Protein AF-U3U071-F1 (afdb_monomer_lite)

pLDDT: mean 92.34, std 10.26, range [51.19, 98.69]

Radius of gyration: 19.0 Å; chains: 1; bounding box: 41×30×54 Å

Sequence (153 aa):
MKCNTIRQKIALRDGYALGTGRWRASPFGINRLTHSRERYRRNLLFYADDPAIRVGGPTYHWVREGIQAGRHIFNQVAHITTPILLLQASEDDVVDNRAQDLFCEAMAAAGHAVEGTTPYIIQGARHDILFETDAMRAEALNAVVDFYQRHRD

Structure (mmCIF, N/CA/C/O backbone):
data_AF-U3U071-F1
#
_entry.id   AF-U3U071-F1
#
loop_
_atom_site.group_PDB
_atom_site.id
_atom_site.type_symbol
_atom_site.label_atom_id
_atom_site.label_alt_id
_atom_site.label_comp_id
_atom_site.label_asym_id
_atom_site.label_entity_id
_atom_site.label_seq_id
_atom_site.pdbx_PDB_ins_code
_atom_site.Cartn_x
_atom_site.Cartn_y
_atom_site.Cartn_z
_atom_site.occupancy
_atom_site.B_iso_or_equiv
_atom_site.auth_seq_id
_atom_site.auth_comp_id
_atom_site.auth_asym_id
_atom_site.auth_atom_id
_atom_site.pdbx_PDB_model_num
ATOM 1 N N . MET A 1 1 ? -22.104 12.810 -37.851 1.00 51.19 1 MET A N 1
ATOM 2 C CA . MET A 1 1 ? -21.297 13.475 -36.796 1.00 51.19 1 MET A CA 1
ATOM 3 C C . MET A 1 1 ? -21.274 12.751 -35.441 1.00 51.19 1 MET A C 1
ATOM 5 O O . MET A 1 1 ? -20.188 12.611 -34.904 1.00 51.19 1 MET A O 1
ATOM 9 N N . LYS A 1 2 ? -22.385 12.220 -34.896 1.00 51.75 2 LYS A N 1
ATOM 10 C CA . LYS A 1 2 ? -22.410 11.586 -33.550 1.00 51.75 2 LYS A CA 1
ATOM 11 C C . LYS A 1 2 ? -21.518 10.335 -33.375 1.00 51.75 2 LYS A C 1
ATOM 13 O O . LYS A 1 2 ? -20.942 10.144 -32.311 1.00 51.75 2 LYS A O 1
ATOM 18 N N . CYS A 1 3 ? -21.356 9.510 -34.414 1.00 53.28 3 CYS A N 1
ATOM 19 C CA . CYS A 1 3 ? -20.575 8.264 -34.341 1.00 53.28 3 CYS A CA 1
ATOM 20 C C . CYS A 1 3 ? -19.064 8.504 -34.124 1.00 53.28 3 CYS A C 1
ATOM 22 O O . CYS A 1 3 ? -18.416 7.778 -33.372 1.00 53.28 3 CYS A O 1
ATOM 24 N N . ASN A 1 4 ? -18.512 9.578 -34.705 1.00 56.34 4 ASN A N 1
ATOM 25 C CA . ASN A 1 4 ? -17.091 9.913 -34.561 1.00 56.34 4 ASN A CA 1
ATOM 26 C C . ASN A 1 4 ? -16.775 10.453 -33.155 1.00 56.34 4 ASN A C 1
ATOM 28 O O . ASN A 1 4 ? -15.759 10.105 -32.563 1.00 56.34 4 ASN A O 1
ATOM 32 N N . THR A 1 5 ? -17.703 11.221 -32.576 1.00 60.56 5 THR A N 1
ATOM 33 C CA . THR A 1 5 ? -17.610 11.720 -31.197 1.00 60.56 5 THR A CA 1
ATOM 34 C C . THR A 1 5 ? -17.702 10.592 -30.165 1.00 60.56 5 THR A C 1
ATOM 36 O O . THR A 1 5 ? -16.987 10.619 -29.167 1.00 60.56 5 THR A O 1
ATOM 39 N N . ILE A 1 6 ? -18.546 9.577 -30.393 1.00 61.72 6 ILE A N 1
ATOM 40 C CA . ILE A 1 6 ? -18.625 8.395 -29.516 1.00 61.72 6 ILE A CA 1
ATOM 41 C C . ILE A 1 6 ? -17.315 7.599 -29.573 1.00 61.72 6 ILE A C 1
ATOM 43 O O . ILE A 1 6 ? -16.764 7.266 -28.527 1.00 61.72 6 ILE A O 1
ATOM 47 N N . ARG A 1 7 ? -16.762 7.367 -30.773 1.00 58.97 7 ARG A N 1
ATOM 48 C CA . ARG A 1 7 ? -15.462 6.692 -30.934 1.00 58.97 7 ARG A CA 1
ATOM 49 C C . ARG A 1 7 ? -14.315 7.450 -30.262 1.00 58.97 7 ARG A C 1
ATOM 51 O O . ARG A 1 7 ? -13.510 6.827 -29.582 1.00 58.97 7 ARG A O 1
ATOM 58 N N . GLN A 1 8 ? -14.271 8.777 -30.382 1.00 60.59 8 GLN A N 1
ATOM 59 C CA . GLN A 1 8 ? -13.275 9.609 -29.694 1.00 60.59 8 GLN A CA 1
ATOM 60 C C . GLN A 1 8 ? -13.412 9.547 -28.166 1.00 60.59 8 GLN A C 1
ATOM 62 O O . GLN A 1 8 ? -12.407 9.448 -27.468 1.00 60.59 8 GLN A O 1
ATOM 67 N N . LYS A 1 9 ? -14.643 9.548 -27.634 1.00 62.16 9 LYS A N 1
ATOM 68 C CA . LYS A 1 9 ? -14.889 9.405 -26.189 1.00 62.16 9 LYS A CA 1
ATOM 69 C C . LYS A 1 9 ? -14.448 8.043 -25.649 1.00 62.16 9 LYS A C 1
ATOM 71 O O . LYS A 1 9 ? -13.873 7.995 -24.568 1.00 62.16 9 LYS A O 1
ATOM 76 N N . ILE A 1 10 ? -14.692 6.961 -26.389 1.00 66.62 10 ILE A N 1
ATOM 77 C CA . ILE A 1 10 ? -14.243 5.609 -26.016 1.00 66.62 10 ILE A CA 1
ATOM 78 C C . ILE A 1 10 ? -12.712 5.525 -26.064 1.00 66.62 10 ILE A C 1
ATOM 80 O O . ILE A 1 10 ? -12.097 5.071 -25.107 1.00 66.62 10 ILE A O 1
ATOM 84 N N . ALA A 1 11 ? -12.089 6.053 -27.121 1.00 68.50 11 ALA A N 1
ATOM 85 C CA . ALA A 1 11 ? -10.633 6.069 -27.252 1.00 68.50 11 ALA A CA 1
ATOM 86 C C . ALA A 1 11 ? -9.938 6.867 -26.133 1.00 68.50 11 ALA A C 1
ATOM 88 O O . ALA A 1 11 ? -8.889 6.453 -25.652 1.00 68.50 11 ALA A O 1
ATOM 89 N N . LEU A 1 12 ? -10.528 7.983 -25.688 1.00 74.50 12 LEU A N 1
ATOM 90 C CA . LEU A 1 12 ? -10.017 8.745 -24.547 1.00 74.50 12 LEU A CA 1
ATOM 91 C C . LEU A 1 12 ? -10.226 7.996 -23.224 1.00 74.50 12 LEU A C 1
ATOM 93 O O . LEU A 1 12 ? -9.338 7.989 -22.383 1.00 74.50 12 LEU A O 1
ATOM 97 N N . ARG A 1 13 ? -11.387 7.357 -23.039 1.00 82.31 13 ARG A N 1
ATOM 98 C CA . ARG A 1 13 ? -11.717 6.585 -21.833 1.00 82.31 13 ARG A CA 1
ATOM 99 C C . ARG A 1 13 ? -10.741 5.425 -21.619 1.00 82.31 13 ARG A C 1
ATOM 101 O O . ARG A 1 13 ? -10.212 5.269 -20.520 1.00 82.31 13 ARG A O 1
ATOM 108 N N . ASP A 1 14 ? -10.522 4.639 -22.668 1.00 85.62 14 ASP A N 1
ATOM 109 C CA . ASP A 1 14 ? -9.729 3.408 -22.616 1.00 85.62 14 ASP A CA 1
ATOM 110 C C . ASP A 1 14 ? -8.237 3.664 -22.922 1.00 85.62 14 ASP A C 1
ATOM 112 O O . ASP A 1 14 ? -7.408 2.759 -22.834 1.00 85.62 14 ASP A O 1
ATOM 116 N N . GLY A 1 15 ? -7.876 4.907 -23.252 1.00 90.94 15 GLY A N 1
ATOM 117 C CA . GLY A 1 15 ? -6.496 5.349 -23.411 1.00 90.94 15 GLY A CA 1
ATOM 118 C C . GLY A 1 15 ? -5.767 5.492 -22.074 1.00 90.94 15 GLY A C 1
ATOM 119 O O . GLY A 1 15 ? -6.364 5.820 -21.045 1.00 90.94 15 GLY A O 1
ATOM 120 N N . TYR A 1 16 ? -4.452 5.271 -22.102 1.00 93.69 16 TYR A N 1
ATOM 121 C CA . TYR A 1 16 ? -3.559 5.528 -20.972 1.00 93.69 16 TYR A CA 1
ATOM 122 C C . TYR A 1 16 ? -3.645 6.990 -20.526 1.00 93.69 16 TYR A C 1
ATOM 124 O O . TYR A 1 16 ? -3.658 7.896 -21.362 1.00 93.69 16 TYR A O 1
ATOM 132 N N . ALA A 1 17 ? -3.696 7.212 -19.212 1.00 92.88 17 ALA A N 1
ATOM 133 C CA . ALA A 1 17 ? -3.643 8.548 -18.642 1.00 92.88 17 ALA A CA 1
ATOM 134 C C . ALA A 1 17 ? -2.308 9.227 -18.992 1.00 92.88 17 ALA A C 1
ATOM 136 O O . ALA A 1 17 ? -1.302 8.558 -19.258 1.00 92.88 17 ALA A O 1
ATOM 137 N N . LEU A 1 18 ? -2.287 10.559 -18.981 1.00 91.00 18 LEU A N 1
ATOM 138 C CA . LEU A 1 18 ? -1.090 11.339 -19.296 1.00 91.00 18 LEU A CA 1
ATOM 139 C C . LEU A 1 18 ? 0.113 10.883 -18.450 1.00 91.00 18 LEU A C 1
ATOM 141 O O . LEU A 1 18 ? 0.004 10.753 -17.235 1.00 91.00 18 LEU A O 1
ATOM 145 N N . GLY A 1 19 ? 1.257 10.642 -19.099 1.00 88.56 19 GLY A N 1
ATOM 146 C CA . GLY A 1 19 ? 2.486 10.178 -18.437 1.00 88.56 19 GLY A CA 1
ATOM 147 C C . GLY A 1 19 ? 2.551 8.668 -18.178 1.00 88.56 19 GLY A C 1
ATOM 148 O O . GLY A 1 19 ? 3.561 8.180 -17.680 1.00 88.56 19 GLY A O 1
ATOM 149 N N . THR A 1 20 ? 1.512 7.919 -18.551 1.00 91.31 20 THR A N 1
ATOM 150 C CA . THR A 1 20 ? 1.440 6.462 -18.386 1.00 91.31 20 THR A CA 1
ATOM 151 C C . THR A 1 20 ? 1.445 5.759 -19.746 1.00 91.31 20 THR A C 1
ATOM 153 O O . THR A 1 20 ? 1.493 6.400 -20.800 1.00 91.31 20 THR A O 1
ATOM 156 N N . GLY A 1 21 ? 1.442 4.427 -19.768 1.00 92.69 21 GLY A N 1
ATOM 157 C CA . GLY A 1 21 ? 1.507 3.705 -21.032 1.00 92.69 21 GLY A CA 1
ATOM 158 C C . GLY A 1 21 ? 1.496 2.197 -20.888 1.00 92.69 21 GLY A C 1
ATOM 159 O O . GLY A 1 21 ? 1.319 1.645 -19.805 1.00 92.69 21 GLY A O 1
ATOM 160 N N . ARG A 1 22 ? 1.735 1.519 -22.011 1.00 92.00 22 ARG A N 1
ATOM 161 C CA . ARG A 1 22 ? 1.936 0.068 -22.029 1.00 92.00 22 ARG A CA 1
ATOM 162 C C . ARG A 1 22 ? 3.063 -0.326 -21.083 1.00 92.00 22 ARG A C 1
ATOM 164 O O . ARG A 1 22 ? 4.022 0.427 -20.917 1.00 92.00 22 ARG A O 1
ATOM 171 N N . TRP A 1 23 ? 2.959 -1.533 -20.540 1.00 91.56 23 TRP A N 1
ATOM 172 C CA . TRP A 1 23 ? 4.013 -2.122 -19.728 1.00 91.56 23 TRP A CA 1
ATOM 173 C C . TRP A 1 23 ? 5.364 -2.079 -20.453 1.00 91.56 23 TRP A C 1
ATOM 175 O O . TRP A 1 23 ? 5.452 -2.365 -21.654 1.00 91.56 23 TRP A O 1
ATOM 185 N N . ARG A 1 24 ? 6.413 -1.726 -19.711 1.00 88.94 24 ARG A N 1
ATOM 186 C CA . ARG A 1 24 ? 7.808 -1.749 -20.151 1.00 88.94 24 ARG A CA 1
ATOM 187 C C . ARG A 1 24 ? 8.670 -2.202 -18.980 1.00 88.94 24 ARG A C 1
ATOM 189 O O . ARG A 1 24 ? 8.463 -1.746 -17.859 1.00 88.94 24 ARG A O 1
ATOM 196 N N . ALA A 1 25 ? 9.642 -3.069 -19.246 1.00 87.69 25 ALA A N 1
ATOM 197 C CA . ALA A 1 25 ? 10.641 -3.422 -18.249 1.00 87.69 25 ALA A CA 1
ATOM 198 C C . ALA A 1 25 ? 11.564 -2.220 -18.006 1.00 87.69 25 ALA A C 1
ATOM 200 O O . ALA A 1 25 ? 12.225 -1.745 -18.931 1.00 87.69 25 ALA A O 1
ATOM 201 N N . SER A 1 26 ? 11.609 -1.741 -16.767 1.00 87.75 26 SER A N 1
ATOM 202 C CA . SER A 1 26 ? 12.550 -0.700 -16.359 1.00 87.75 26 SER A CA 1
ATOM 203 C C . SER A 1 26 ? 13.858 -1.328 -15.861 1.00 87.75 26 SER A C 1
ATOM 205 O O . SER A 1 26 ? 13.857 -2.431 -15.312 1.00 87.75 26 SER A O 1
ATOM 207 N N . PRO A 1 27 ? 15.006 -0.655 -16.019 1.00 93.06 27 PRO A N 1
ATOM 208 C CA . PRO A 1 27 ? 16.211 -1.029 -15.293 1.00 93.06 27 PRO A CA 1
ATOM 209 C C . PRO A 1 27 ? 15.970 -0.995 -13.779 1.00 93.06 27 PRO A C 1
ATOM 211 O O . PRO A 1 27 ? 15.315 -0.085 -13.270 1.00 93.06 27 PRO A O 1
ATOM 214 N N . PHE A 1 28 ? 16.564 -1.942 -13.047 1.00 95.75 28 PHE A N 1
ATOM 215 C CA . PHE A 1 28 ? 16.419 -2.016 -11.589 1.00 95.75 28 PHE A CA 1
ATOM 216 C C . PHE A 1 28 ? 16.807 -0.701 -10.892 1.00 95.75 28 PHE A C 1
ATOM 218 O O . PHE A 1 28 ? 16.102 -0.261 -9.995 1.00 95.75 28 PHE A O 1
ATOM 225 N N . GLY A 1 29 ? 17.866 -0.022 -11.341 1.00 93.75 29 GLY A N 1
ATOM 226 C CA . GLY A 1 29 ? 18.342 1.214 -10.704 1.00 93.75 29 GLY A CA 1
ATOM 227 C C . GLY A 1 29 ? 17.353 2.387 -10.715 1.00 93.75 29 GLY A C 1
ATOM 228 O O . GLY A 1 29 ? 17.508 3.296 -9.911 1.00 93.75 29 GLY A O 1
ATOM 229 N N . ILE A 1 30 ? 16.337 2.369 -11.584 1.00 92.56 30 ILE A N 1
ATOM 230 C CA . ILE A 1 30 ? 15.301 3.418 -11.652 1.00 92.56 30 ILE A CA 1
ATOM 231 C C . ILE A 1 30 ? 13.914 2.910 -11.241 1.00 92.56 30 ILE A C 1
ATOM 233 O O . ILE A 1 30 ? 12.920 3.621 -11.389 1.00 92.56 30 ILE A O 1
ATOM 237 N N . ASN A 1 31 ? 13.823 1.660 -10.782 1.00 94.25 31 ASN A N 1
ATOM 238 C CA . ASN A 1 31 ? 12.575 1.115 -10.272 1.00 94.25 31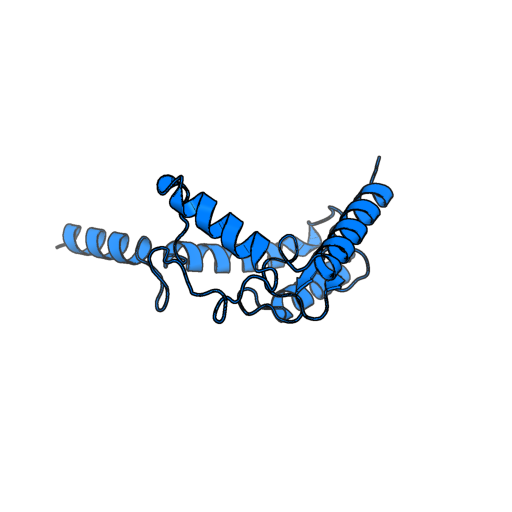 ASN A CA 1
ATOM 239 C C . ASN A 1 31 ? 12.188 1.842 -8.972 1.00 94.25 31 ASN A C 1
ATOM 241 O O . ASN A 1 31 ? 13.067 2.241 -8.212 1.00 94.25 31 ASN A O 1
ATOM 245 N N . ARG A 1 32 ? 10.886 1.976 -8.716 1.00 94.19 32 ARG A N 1
ATOM 246 C CA . ARG A 1 32 ? 10.327 2.609 -7.507 1.00 94.19 32 ARG A CA 1
ATOM 247 C C . ARG A 1 32 ? 9.521 1.634 -6.648 1.00 94.19 32 ARG A C 1
ATOM 249 O O . ARG A 1 32 ? 8.782 2.050 -5.774 1.00 94.19 32 ARG A O 1
ATOM 256 N N . LEU A 1 33 ? 9.610 0.341 -6.956 1.00 95.38 33 LEU A N 1
ATOM 257 C CA . LEU A 1 33 ? 8.724 -0.674 -6.395 1.00 95.38 33 LEU A CA 1
ATOM 258 C C . LEU A 1 33 ? 9.371 -1.408 -5.227 1.00 95.38 33 LEU A C 1
ATOM 260 O O . LEU A 1 33 ? 8.712 -1.685 -4.240 1.00 95.38 33 LEU A O 1
ATOM 264 N N . THR A 1 34 ? 10.661 -1.724 -5.331 1.00 97.50 34 THR A N 1
ATOM 265 C CA . THR A 1 34 ? 11.352 -2.545 -4.333 1.00 97.50 34 THR A CA 1
ATOM 266 C C . THR A 1 34 ? 12.861 -2.313 -4.365 1.00 97.50 34 THR A C 1
ATOM 268 O O . THR A 1 34 ? 13.434 -1.979 -5.413 1.00 97.50 34 THR A O 1
ATOM 271 N N . HIS A 1 35 ? 13.521 -2.530 -3.229 1.00 98.06 35 HIS A N 1
ATOM 272 C CA . HIS A 1 35 ? 14.974 -2.633 -3.131 1.00 98.06 35 HIS A CA 1
ATOM 273 C C . HIS A 1 35 ? 15.503 -4.070 -3.319 1.00 98.06 35 HIS A C 1
ATOM 275 O O . HIS A 1 35 ? 16.715 -4.266 -3.411 1.00 98.06 35 HIS A O 1
ATOM 281 N N . SER A 1 36 ? 14.646 -5.092 -3.439 1.00 98.06 36 SER A N 1
ATOM 282 C CA . SER A 1 36 ? 15.082 -6.467 -3.730 1.00 98.06 36 SER A CA 1
ATOM 283 C C . SER A 1 36 ? 15.282 -6.691 -5.229 1.00 98.06 36 SER A C 1
ATOM 285 O O . SER A 1 36 ? 14.331 -6.785 -6.014 1.00 98.06 36 SER A O 1
ATOM 287 N N . ARG A 1 37 ? 16.542 -6.857 -5.638 1.00 97.12 37 ARG A N 1
ATOM 288 C CA . ARG A 1 37 ? 16.909 -7.130 -7.035 1.00 97.12 37 ARG A CA 1
ATOM 289 C C . ARG A 1 37 ? 16.400 -8.488 -7.509 1.00 97.12 37 ARG A C 1
ATOM 291 O O . ARG A 1 37 ? 15.989 -8.632 -8.660 1.00 97.12 37 ARG A O 1
ATOM 298 N N . GLU A 1 38 ? 16.420 -9.475 -6.627 1.00 97.31 38 GLU A N 1
ATOM 299 C CA . GLU A 1 38 ? 16.000 -10.852 -6.864 1.00 97.31 38 GLU A CA 1
ATOM 300 C C . GLU A 1 38 ? 14.494 -10.908 -7.114 1.00 97.31 38 GLU A C 1
ATOM 302 O O . GLU A 1 38 ? 14.054 -11.464 -8.124 1.00 97.31 38 GLU A O 1
ATOM 307 N N . ARG A 1 39 ? 13.698 -10.279 -6.238 1.00 96.75 39 ARG A N 1
ATOM 308 C CA . ARG A 1 39 ? 12.238 -10.224 -6.382 1.00 96.75 39 ARG A CA 1
ATOM 309 C C . ARG A 1 39 ? 11.823 -9.363 -7.570 1.00 96.75 39 ARG A C 1
ATOM 311 O O . ARG A 1 39 ? 10.942 -9.779 -8.321 1.00 96.75 39 ARG A O 1
ATOM 318 N N . TYR A 1 40 ? 12.516 -8.249 -7.817 1.00 96.25 40 TYR A N 1
ATOM 319 C CA . TYR A 1 40 ? 12.306 -7.444 -9.020 1.00 96.25 40 TYR A CA 1
ATOM 320 C C . TYR A 1 40 ? 12.541 -8.257 -10.298 1.00 96.25 40 TYR A C 1
ATOM 322 O O . TYR A 1 40 ? 11.683 -8.308 -11.181 1.00 96.25 40 TYR A O 1
ATOM 330 N N . ARG A 1 41 ? 13.682 -8.957 -10.386 1.00 95.75 41 ARG A N 1
ATOM 331 C CA . ARG A 1 41 ? 14.008 -9.818 -11.530 1.00 95.75 41 ARG A CA 1
ATOM 332 C C . ARG A 1 41 ? 12.972 -10.924 -11.706 1.00 95.75 41 ARG A C 1
ATOM 334 O O . ARG A 1 41 ? 12.559 -11.175 -12.833 1.00 95.75 41 ARG A O 1
ATOM 341 N N . ARG A 1 42 ? 12.537 -11.561 -10.616 1.00 94.44 42 ARG A N 1
ATOM 342 C CA . ARG A 1 42 ? 11.495 -12.594 -10.653 1.00 94.44 42 ARG A CA 1
ATOM 343 C C . ARG A 1 42 ? 10.178 -12.051 -11.216 1.00 94.44 42 ARG A C 1
ATOM 345 O O . ARG A 1 42 ? 9.598 -12.688 -12.086 1.00 94.44 42 ARG A O 1
ATOM 352 N N . ASN A 1 43 ? 9.740 -10.867 -10.782 1.00 91.88 43 ASN A N 1
ATOM 353 C CA . ASN A 1 43 ? 8.522 -10.235 -11.301 1.00 91.88 43 ASN A CA 1
ATOM 354 C C . ASN A 1 43 ? 8.637 -9.898 -12.796 1.00 91.88 43 ASN A C 1
ATOM 356 O O . ASN A 1 43 ? 7.688 -10.108 -13.548 1.00 91.88 43 ASN A O 1
ATOM 360 N N . LEU A 1 44 ? 9.805 -9.439 -13.257 1.00 92.69 44 LEU A N 1
ATOM 361 C CA . LEU A 1 44 ? 10.036 -9.227 -14.688 1.00 92.69 44 LEU A CA 1
ATOM 362 C C . LEU A 1 44 ? 9.974 -10.526 -15.498 1.00 92.69 44 LEU A C 1
ATOM 364 O O . LEU A 1 44 ? 9.457 -10.504 -16.612 1.00 92.69 44 LEU A O 1
ATOM 368 N N . LEU A 1 45 ? 10.482 -11.636 -14.954 1.00 93.31 45 LEU A N 1
ATOM 369 C CA . LEU A 1 45 ? 10.421 -12.940 -15.617 1.00 93.31 45 LEU A CA 1
ATOM 370 C C . LEU A 1 45 ? 8.982 -13.443 -15.745 1.00 93.31 45 LEU A C 1
ATOM 372 O O . LEU A 1 45 ? 8.610 -13.853 -16.835 1.00 93.31 45 LEU A O 1
ATOM 376 N N . PHE A 1 46 ? 8.137 -13.285 -14.718 1.00 91.56 46 PHE A N 1
ATOM 377 C CA . PHE A 1 46 ? 6.709 -13.618 -14.837 1.00 91.56 46 PHE A CA 1
ATOM 378 C C . PHE A 1 46 ? 6.041 -12.897 -16.014 1.00 91.56 46 PHE A C 1
ATOM 380 O O . PHE A 1 46 ? 5.346 -13.518 -16.813 1.00 91.56 46 PHE A O 1
ATOM 387 N N . TYR A 1 47 ? 6.306 -11.598 -16.176 1.00 91.50 47 TYR A N 1
ATOM 388 C CA . TYR A 1 47 ? 5.800 -10.841 -17.319 1.00 91.50 47 TYR A CA 1
ATOM 389 C C . TYR A 1 47 ? 6.455 -11.227 -18.650 1.00 91.50 47 TYR A C 1
ATOM 391 O O . TYR A 1 47 ? 5.853 -11.027 -19.706 1.00 91.50 47 TYR A O 1
ATOM 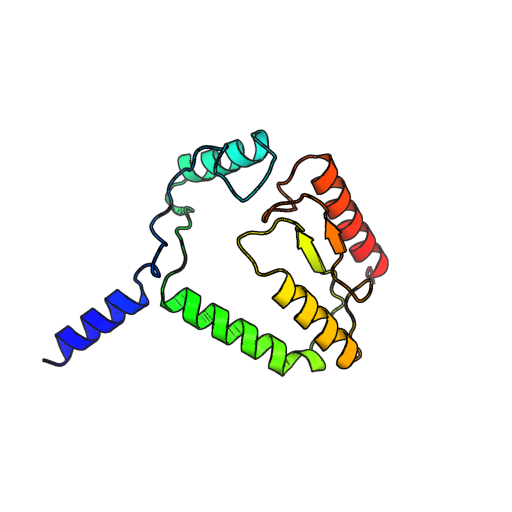399 N N . ALA A 1 48 ? 7.697 -11.708 -18.649 1.00 90.06 48 ALA A N 1
ATOM 400 C CA . ALA A 1 48 ? 8.363 -12.182 -19.858 1.00 90.06 48 ALA A CA 1
ATOM 401 C C . ALA A 1 48 ? 7.752 -13.503 -20.344 1.00 90.06 48 ALA A C 1
ATOM 403 O O . ALA A 1 48 ? 7.438 -13.603 -21.530 1.00 90.06 48 ALA A O 1
ATOM 404 N N . ASP A 1 49 ? 7.544 -14.438 -19.417 1.00 93.75 49 ASP A N 1
ATOM 405 C CA . ASP A 1 49 ? 7.057 -15.795 -19.669 1.00 93.75 49 ASP A CA 1
ATOM 406 C C . ASP A 1 49 ? 5.579 -15.806 -20.075 1.00 93.75 49 ASP A C 1
ATOM 408 O O . ASP A 1 49 ? 5.199 -16.539 -20.987 1.00 93.75 49 ASP A O 1
ATOM 412 N N . ASP A 1 50 ? 4.762 -14.943 -19.463 1.00 94.38 50 ASP A N 1
ATOM 413 C CA . ASP A 1 50 ? 3.365 -14.747 -19.844 1.00 94.38 50 ASP A CA 1
ATOM 414 C C . ASP A 1 50 ? 3.076 -13.263 -20.153 1.00 94.38 50 ASP A C 1
ATOM 416 O O . ASP A 1 50 ? 2.802 -12.444 -19.268 1.00 94.38 50 ASP A O 1
ATOM 420 N N . PRO A 1 51 ? 3.122 -12.863 -21.437 1.00 92.19 51 PRO A N 1
ATOM 421 C CA . PRO A 1 51 ? 2.782 -11.505 -21.832 1.00 92.19 51 PRO A CA 1
ATOM 422 C C . PRO A 1 51 ? 1.324 -11.106 -21.569 1.00 92.19 51 PRO A C 1
ATOM 424 O O . PRO A 1 51 ? 1.048 -9.904 -21.544 1.00 92.19 51 PRO A O 1
ATOM 427 N N . ALA A 1 52 ? 0.397 -12.058 -21.401 1.00 94.38 52 ALA A N 1
ATOM 428 C CA . ALA A 1 52 ? -1.026 -11.770 -21.227 1.00 94.38 52 ALA A CA 1
ATOM 429 C C . ALA A 1 52 ? -1.342 -11.183 -19.843 1.00 94.38 52 ALA A C 1
ATOM 431 O O . ALA A 1 52 ? -2.302 -10.426 -19.710 1.00 94.38 52 ALA A O 1
ATOM 432 N N . ILE A 1 53 ? -0.509 -11.459 -18.835 1.00 91.94 53 ILE A N 1
ATOM 433 C CA . ILE A 1 53 ? -0.669 -10.921 -17.475 1.00 91.94 53 ILE A CA 1
ATOM 434 C C . ILE A 1 53 ? -0.033 -9.536 -17.281 1.00 91.94 53 ILE A C 1
ATOM 436 O O . ILE A 1 53 ? -0.090 -8.976 -16.188 1.00 91.94 53 ILE A O 1
ATOM 440 N N . ARG A 1 54 ? 0.595 -8.956 -18.313 1.00 91.38 54 ARG A N 1
ATOM 441 C CA . ARG A 1 54 ? 1.253 -7.643 -18.212 1.00 91.38 54 ARG A CA 1
ATOM 442 C C . ARG A 1 54 ? 0.247 -6.534 -17.934 1.00 91.38 54 ARG A C 1
ATOM 444 O O . ARG A 1 54 ? -0.646 -6.270 -18.737 1.00 91.38 54 ARG A O 1
ATOM 451 N N . VAL A 1 55 ? 0.490 -5.791 -16.861 1.00 89.25 55 VAL A N 1
ATOM 452 C CA . VAL A 1 55 ? -0.304 -4.616 -16.495 1.00 89.25 55 VAL A CA 1
ATOM 453 C C . VAL A 1 55 ? 0.456 -3.350 -16.889 1.00 89.25 55 VAL A C 1
ATOM 455 O O . VAL A 1 55 ? 1.587 -3.122 -16.464 1.00 89.25 55 VAL A O 1
ATOM 458 N N . GLY A 1 56 ? -0.142 -2.545 -17.771 1.00 90.94 56 GLY A N 1
ATOM 459 C CA . GLY A 1 56 ? 0.363 -1.210 -18.096 1.00 90.94 56 GLY A CA 1
ATOM 460 C C . GLY A 1 56 ? -0.020 -0.179 -17.034 1.00 90.94 56 GLY A C 1
ATOM 461 O O . GLY A 1 56 ? -0.635 -0.498 -16.024 1.00 90.94 56 GLY A O 1
ATOM 462 N N . GLY A 1 57 ? 0.310 1.082 -17.285 1.00 92.31 57 GLY A N 1
ATOM 463 C CA . GLY A 1 57 ? -0.146 2.182 -16.446 1.00 92.31 57 GLY A CA 1
ATOM 464 C C . GLY A 1 57 ? -1.668 2.385 -16.496 1.00 92.31 57 GLY A C 1
ATOM 465 O O . GLY A 1 57 ? -2.360 1.804 -17.335 1.00 92.31 57 GLY A O 1
ATOM 466 N N . PRO A 1 58 ? -2.220 3.215 -15.605 1.00 93.88 58 PRO A N 1
ATOM 467 C CA . PRO A 1 58 ? -3.660 3.405 -15.517 1.00 93.88 58 PRO A CA 1
ATOM 468 C C . PRO A 1 58 ? -4.230 4.139 -16.738 1.00 93.88 58 PRO A C 1
ATOM 470 O O . PRO A 1 58 ? -3.629 5.065 -17.282 1.00 93.88 58 PRO A O 1
ATOM 473 N N . THR A 1 59 ? -5.431 3.752 -17.164 1.00 95.12 59 THR A N 1
ATOM 474 C CA . THR A 1 59 ? -6.204 4.491 -18.175 1.00 95.12 59 THR A CA 1
ATOM 475 C C . THR A 1 59 ? -6.920 5.690 -17.556 1.00 95.12 59 THR A C 1
ATOM 477 O O . THR A 1 59 ? -7.088 5.758 -16.338 1.00 95.12 59 THR A O 1
ATOM 480 N N . TYR A 1 60 ? -7.406 6.631 -18.371 1.00 94.44 60 TYR A N 1
ATOM 481 C CA . TYR A 1 60 ? -8.236 7.737 -17.866 1.00 94.44 60 TYR A CA 1
ATOM 482 C C . TYR A 1 60 ? -9.476 7.239 -17.121 1.00 94.44 60 TYR A C 1
ATOM 484 O O . TYR A 1 60 ? -9.876 7.822 -16.111 1.00 94.44 60 TYR A O 1
ATOM 492 N N . HIS A 1 61 ? -10.079 6.151 -17.602 1.00 94.62 61 HIS A N 1
ATOM 493 C CA . HIS A 1 61 ? -11.171 5.501 -16.896 1.00 94.62 61 HIS A CA 1
ATOM 494 C C . HIS A 1 61 ? -10.734 4.989 -15.530 1.00 94.62 61 HIS A C 1
ATOM 496 O O . HIS A 1 61 ? -11.402 5.304 -14.551 1.00 94.62 61 HIS A O 1
ATOM 502 N N . TRP A 1 62 ? -9.615 4.267 -15.460 1.00 94.75 62 TRP A N 1
ATOM 503 C CA . TRP A 1 62 ? -9.095 3.741 -14.202 1.00 94.75 62 TRP A CA 1
ATOM 504 C C . TRP A 1 62 ? -8.808 4.862 -13.201 1.00 94.75 62 TRP A C 1
ATOM 506 O O . TRP A 1 62 ? -9.237 4.775 -12.057 1.00 94.75 62 TRP A O 1
ATOM 516 N N . VAL A 1 63 ? -8.175 5.959 -13.638 1.00 94.62 63 VAL A N 1
ATOM 517 C CA . VAL A 1 63 ? -7.907 7.126 -12.777 1.00 94.62 63 VAL A CA 1
ATOM 518 C C . VAL A 1 63 ? -9.208 7.707 -12.228 1.00 94.62 63 VAL A C 1
ATOM 520 O O . VAL A 1 63 ? -9.314 7.976 -11.033 1.00 94.62 63 VAL A O 1
ATOM 523 N N . ARG A 1 64 ? -10.225 7.877 -13.081 1.00 94.94 64 ARG A N 1
ATOM 524 C CA . ARG A 1 64 ? -11.536 8.368 -12.643 1.00 94.94 64 ARG A CA 1
ATOM 525 C C . ARG A 1 64 ? -12.162 7.447 -11.595 1.00 94.94 64 ARG A C 1
ATOM 527 O O . ARG A 1 64 ? -12.644 7.958 -10.585 1.00 94.94 64 ARG A O 1
ATOM 534 N N . GLU A 1 65 ? -12.169 6.137 -11.837 1.00 95.56 65 GLU A N 1
ATOM 535 C CA . GLU A 1 65 ? -12.737 5.164 -10.898 1.00 95.56 65 GLU A CA 1
ATOM 536 C C . GLU A 1 65 ? -11.952 5.131 -9.585 1.00 95.56 65 GLU A C 1
ATOM 538 O O . GLU A 1 65 ? -12.566 5.140 -8.528 1.00 95.56 65 GLU A O 1
ATOM 543 N N . GLY A 1 66 ? -10.618 5.203 -9.624 1.00 94.38 66 GLY A N 1
ATOM 544 C CA . GLY A 1 66 ? -9.784 5.268 -8.421 1.00 94.38 66 GLY A CA 1
ATOM 545 C C . GLY A 1 66 ? -10.111 6.482 -7.549 1.00 94.38 66 GLY A C 1
ATOM 546 O O . GLY A 1 66 ? -10.306 6.353 -6.342 1.00 94.38 66 GLY A O 1
ATOM 547 N N . ILE A 1 67 ? -10.283 7.660 -8.160 1.00 94.69 67 ILE A N 1
ATOM 548 C CA . ILE A 1 67 ? -10.686 8.874 -7.434 1.00 94.69 67 ILE A CA 1
ATOM 549 C C . ILE A 1 67 ? -12.105 8.728 -6.853 1.00 94.69 67 ILE A C 1
ATOM 551 O O . ILE A 1 67 ? -12.376 9.181 -5.738 1.00 94.69 67 ILE A O 1
ATOM 555 N N . GLN A 1 68 ? -13.041 8.136 -7.602 1.00 96.69 68 GLN A N 1
ATOM 556 C CA . GLN A 1 68 ? -14.406 7.909 -7.118 1.00 96.69 68 GLN A CA 1
ATOM 557 C C . GLN A 1 68 ? -14.443 6.898 -5.968 1.00 96.69 68 GLN A C 1
ATOM 559 O O . GLN A 1 68 ? -15.098 7.172 -4.965 1.00 96.69 68 GLN A O 1
ATOM 564 N N . ALA A 1 69 ? -13.701 5.796 -6.080 1.00 95.50 69 ALA A N 1
ATOM 565 C CA . ALA A 1 69 ? -13.571 4.777 -5.048 1.00 95.50 69 ALA A CA 1
ATOM 566 C C . ALA A 1 69 ? -12.956 5.357 -3.769 1.00 95.50 69 ALA A C 1
ATOM 568 O O . ALA A 1 69 ? -13.520 5.170 -2.696 1.00 95.50 69 ALA A O 1
ATOM 569 N N . GLY A 1 70 ? -11.882 6.148 -3.881 1.00 94.62 70 GLY A N 1
ATOM 570 C CA . GLY A 1 70 ? -11.282 6.834 -2.735 1.00 94.62 70 GLY A CA 1
ATOM 571 C C . GLY A 1 70 ? -12.291 7.718 -1.999 1.00 94.62 70 GLY A C 1
ATOM 572 O O . GLY A 1 70 ? -12.495 7.560 -0.799 1.00 94.62 70 GLY A O 1
ATOM 573 N N . ARG A 1 71 ? -13.016 8.589 -2.717 1.00 96.00 71 ARG A N 1
ATOM 574 C CA . ARG A 1 71 ? -14.080 9.410 -2.104 1.00 96.00 71 ARG A CA 1
ATOM 575 C C . ARG A 1 71 ? -15.189 8.569 -1.473 1.00 96.00 71 ARG A C 1
ATOM 577 O O . ARG A 1 71 ? -15.710 8.939 -0.427 1.00 96.00 71 ARG A O 1
ATOM 584 N N . HIS A 1 72 ? -15.569 7.467 -2.114 1.00 96.44 72 HIS A N 1
ATOM 585 C CA . HIS A 1 72 ? -16.596 6.577 -1.591 1.00 96.44 72 HIS A CA 1
ATOM 586 C C . HIS A 1 72 ? -16.162 5.928 -0.273 1.00 96.44 72 HIS A C 1
ATOM 588 O O . HIS A 1 72 ? -16.946 5.944 0.668 1.00 96.44 72 HIS A O 1
ATOM 594 N N . ILE A 1 73 ? -14.914 5.455 -0.174 1.00 95.00 73 ILE A N 1
ATOM 595 C CA . ILE A 1 73 ? -14.348 4.908 1.068 1.00 95.00 73 ILE A CA 1
ATOM 596 C C . ILE A 1 73 ? -14.458 5.938 2.194 1.00 95.00 73 ILE A C 1
ATOM 598 O O . ILE A 1 73 ? -15.029 5.621 3.232 1.00 95.00 73 ILE A O 1
ATOM 602 N N . PHE A 1 74 ? -14.025 7.185 1.967 1.00 95.19 74 PHE A N 1
ATOM 603 C CA . PHE A 1 74 ? -14.123 8.256 2.972 1.00 95.19 74 PHE A CA 1
ATOM 604 C C . PHE A 1 74 ? -15.567 8.544 3.419 1.00 95.19 74 PHE A C 1
ATOM 606 O O . PHE A 1 74 ? -15.817 8.782 4.597 1.00 95.19 74 PHE A O 1
ATOM 613 N N . ASN A 1 75 ? -16.539 8.456 2.509 1.00 95.81 75 ASN A N 1
ATOM 614 C CA . ASN A 1 75 ? -17.958 8.619 2.843 1.00 95.81 75 ASN A CA 1
ATOM 615 C C . ASN A 1 75 ? -18.559 7.422 3.599 1.00 95.81 75 ASN A C 1
ATOM 617 O O . ASN A 1 75 ? -19.694 7.508 4.063 1.00 95.81 75 ASN A O 1
ATOM 621 N N . GLN A 1 76 ? -17.863 6.287 3.655 1.00 95.81 76 GLN A N 1
ATOM 622 C CA . GLN A 1 76 ? -18.345 5.045 4.261 1.00 95.81 76 GLN A CA 1
ATOM 623 C C . GLN A 1 76 ? -17.540 4.627 5.494 1.00 95.81 76 GLN A C 1
ATOM 625 O O . GLN A 1 76 ? -17.865 3.607 6.086 1.00 95.81 76 GLN A O 1
ATOM 630 N N . VAL A 1 77 ? -16.544 5.412 5.919 1.00 95.75 77 VAL A N 1
ATOM 631 C CA . VAL A 1 77 ? -15.648 5.109 7.054 1.00 95.75 77 VAL A CA 1
ATOM 632 C C . VAL A 1 77 ? -16.409 4.686 8.313 1.00 95.75 77 VAL A C 1
ATOM 634 O O . VAL A 1 77 ? -16.052 3.693 8.935 1.00 95.75 77 VAL A O 1
ATOM 637 N N . ALA A 1 78 ? -17.515 5.361 8.641 1.00 95.12 78 ALA A N 1
ATOM 638 C CA . ALA A 1 78 ? -18.357 5.033 9.798 1.00 95.12 78 ALA A CA 1
ATOM 639 C C . ALA A 1 78 ? -19.033 3.649 9.738 1.00 95.12 78 ALA A C 1
ATOM 641 O O . ALA A 1 78 ? -19.590 3.190 10.730 1.00 95.12 78 ALA A O 1
ATOM 642 N N . HIS A 1 79 ? -19.018 2.993 8.581 1.00 96.56 79 HIS A N 1
ATOM 643 C CA . HIS A 1 79 ? -19.563 1.653 8.375 1.00 96.56 79 HIS A CA 1
ATOM 644 C C . HIS A 1 79 ? -18.471 0.582 8.250 1.00 96.56 79 HIS A C 1
ATOM 646 O O . HIS A 1 79 ? -18.790 -0.603 8.172 1.00 96.56 79 HIS A O 1
ATOM 652 N N . ILE A 1 80 ? -17.192 0.970 8.223 1.00 95.62 80 ILE A N 1
ATOM 653 C CA . ILE A 1 80 ? -16.068 0.037 8.146 1.00 95.62 80 ILE A CA 1
ATOM 654 C C . ILE A 1 80 ? -15.743 -0.433 9.565 1.00 95.62 80 ILE A C 1
ATOM 656 O O . ILE A 1 80 ? -15.012 0.224 10.299 1.00 95.62 80 ILE A O 1
ATOM 660 N N . THR A 1 81 ? -16.302 -1.578 9.954 1.00 94.94 81 THR A N 1
ATOM 661 C CA . THR A 1 81 ? -16.102 -2.171 11.290 1.00 94.94 81 THR A CA 1
ATOM 662 C C . THR A 1 81 ? -15.142 -3.357 11.298 1.00 94.94 81 THR A C 1
ATOM 664 O O . THR A 1 81 ? -14.786 -3.861 12.362 1.00 94.94 81 THR A O 1
ATOM 667 N N . THR A 1 82 ? -14.721 -3.827 10.122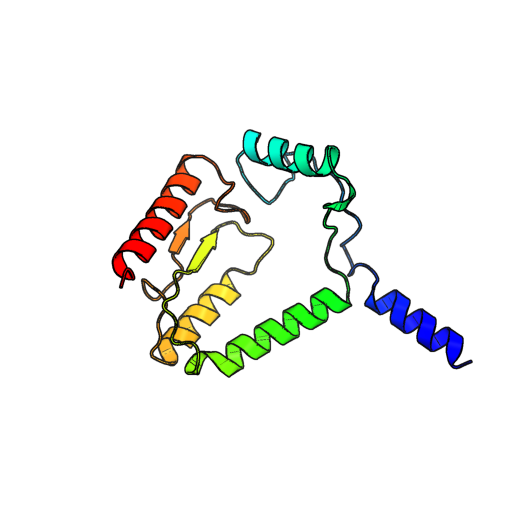 1.00 94.69 82 THR A N 1
ATOM 668 C CA . THR A 1 82 ? -13.724 -4.893 10.002 1.00 94.69 82 THR A CA 1
ATOM 669 C C . THR A 1 82 ? -12.392 -4.408 10.580 1.00 94.69 82 THR A C 1
ATOM 671 O O . THR A 1 82 ? -11.955 -3.321 10.202 1.00 94.69 82 THR A O 1
ATOM 674 N N . PRO A 1 83 ? -11.723 -5.184 11.454 1.00 95.62 83 PRO A N 1
ATOM 675 C CA . PRO A 1 83 ? -10.381 -4.847 11.914 1.00 95.62 83 PRO A CA 1
ATOM 676 C C . PRO A 1 83 ? -9.417 -4.668 10.737 1.00 95.62 83 PRO A C 1
ATOM 678 O O . PRO A 1 83 ? -9.417 -5.471 9.801 1.00 95.62 83 PRO A O 1
ATOM 681 N N . ILE A 1 84 ? -8.595 -3.617 10.777 1.00 97.06 84 ILE A N 1
ATOM 682 C CA . ILE A 1 84 ? -7.663 -3.266 9.698 1.00 97.06 84 ILE A CA 1
ATOM 683 C C . ILE A 1 84 ? -6.263 -3.081 10.274 1.00 97.06 84 ILE A C 1
ATOM 685 O O . ILE A 1 84 ? -6.052 -2.233 11.136 1.00 97.06 84 ILE A O 1
ATOM 689 N N . LEU A 1 85 ? -5.298 -3.809 9.716 1.00 98.19 85 LEU A N 1
ATOM 690 C CA . LEU A 1 85 ? -3.885 -3.444 9.746 1.00 98.19 85 LEU A CA 1
ATOM 691 C C . LEU A 1 85 ? -3.554 -2.705 8.446 1.00 98.19 85 LEU A C 1
ATOM 693 O O . LEU A 1 85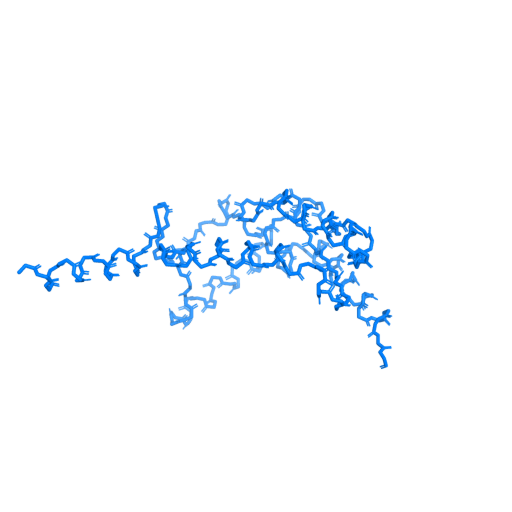 ? -3.675 -3.281 7.363 1.00 98.19 85 LEU A O 1
ATOM 697 N N . LEU A 1 86 ? -3.114 -1.451 8.551 1.00 98.25 86 LEU A N 1
ATOM 698 C CA . LEU A 1 86 ? -2.643 -0.676 7.406 1.00 98.25 86 LEU A CA 1
ATOM 699 C C . LEU A 1 86 ? -1.112 -0.631 7.416 1.00 98.25 86 LEU A C 1
ATOM 701 O O . LEU A 1 86 ? -0.521 -0.040 8.315 1.00 98.25 86 LEU A O 1
ATOM 705 N N . LEU A 1 87 ? -0.477 -1.261 6.425 1.00 98.62 87 LEU A N 1
ATOM 706 C CA . LEU A 1 87 ? 0.973 -1.201 6.218 1.00 98.62 87 LEU A CA 1
ATOM 707 C C . LEU A 1 87 ? 1.311 -0.051 5.267 1.00 98.62 87 LEU A C 1
ATOM 709 O O . LEU A 1 87 ? 0.789 -0.017 4.154 1.00 98.62 87 LEU A O 1
ATOM 713 N N . GLN A 1 88 ? 2.210 0.839 5.681 1.00 98.69 88 GLN A N 1
ATOM 714 C CA . GLN A 1 88 ? 2.646 1.989 4.890 1.00 98.69 88 GLN A CA 1
ATOM 715 C C . GLN A 1 88 ? 4.145 1.907 4.589 1.00 98.69 88 GLN A C 1
ATOM 717 O O . GLN A 1 88 ? 4.958 1.668 5.480 1.00 98.69 88 GLN A O 1
ATOM 722 N N . ALA A 1 89 ? 4.522 2.133 3.334 1.00 98.69 89 ALA A N 1
ATOM 723 C CA . ALA A 1 89 ? 5.912 2.232 2.902 1.00 98.69 89 ALA A CA 1
ATOM 724 C C . ALA A 1 89 ? 6.375 3.685 3.033 1.00 98.69 89 ALA A C 1
ATOM 726 O O . ALA A 1 89 ? 5.776 4.574 2.433 1.00 98.69 89 ALA A O 1
ATOM 727 N N . SER A 1 90 ? 7.422 3.966 3.813 1.00 98.50 90 SER A N 1
ATOM 728 C CA . SER A 1 90 ? 7.811 5.365 4.055 1.00 98.50 90 SER A CA 1
ATOM 729 C C . SER A 1 90 ? 8.325 6.092 2.803 1.00 98.50 90 SER A C 1
ATOM 731 O O . SER A 1 90 ? 8.263 7.316 2.759 1.00 98.50 90 SER A O 1
ATOM 733 N N . GLU A 1 91 ? 8.831 5.360 1.805 1.00 98.12 91 GLU A N 1
ATOM 734 C CA . GLU A 1 91 ? 9.355 5.882 0.534 1.00 98.12 91 GLU A CA 1
ATOM 735 C C . GLU A 1 91 ? 8.465 5.479 -0.662 1.00 98.12 91 GLU A C 1
ATOM 737 O O . GLU A 1 91 ? 8.955 5.150 -1.747 1.00 98.12 91 GLU A O 1
ATOM 742 N N . ASP A 1 92 ? 7.141 5.450 -0.470 1.00 98.12 92 ASP A N 1
ATOM 743 C CA . ASP A 1 92 ? 6.189 5.172 -1.549 1.00 98.12 92 ASP A CA 1
ATOM 744 C C . ASP A 1 92 ? 6.027 6.382 -2.493 1.00 98.12 92 ASP A C 1
ATOM 746 O O . ASP A 1 92 ? 5.522 7.438 -2.117 1.00 98.12 92 ASP A O 1
ATOM 750 N N . ASP A 1 93 ? 6.444 6.204 -3.749 1.00 95.06 93 ASP A N 1
ATOM 751 C CA . ASP A 1 93 ? 6.289 7.179 -4.841 1.00 95.06 93 ASP A CA 1
ATOM 752 C C . ASP A 1 93 ? 5.063 6.898 -5.738 1.00 95.06 93 ASP A C 1
ATOM 754 O O . ASP A 1 93 ? 4.865 7.553 -6.770 1.00 95.06 93 ASP A O 1
ATOM 758 N N . VAL A 1 94 ? 4.280 5.866 -5.418 1.00 93.94 94 VAL A N 1
ATOM 759 C CA . VAL A 1 94 ? 3.142 5.374 -6.207 1.00 93.94 94 VAL A CA 1
ATOM 760 C C . VAL A 1 94 ? 1.818 5.695 -5.513 1.00 93.94 94 VAL A C 1
ATOM 762 O O . VAL A 1 94 ? 0.873 6.114 -6.187 1.00 93.94 94 VAL A O 1
ATOM 765 N N . VAL A 1 95 ? 1.741 5.533 -4.189 1.00 94.38 95 VAL A N 1
ATOM 766 C CA . VAL A 1 95 ? 0.562 5.856 -3.368 1.00 94.38 95 VAL A CA 1
ATOM 767 C C . VAL A 1 95 ? 0.902 6.981 -2.391 1.00 94.38 95 VAL A C 1
ATOM 769 O O . VAL A 1 95 ? 1.903 6.920 -1.694 1.00 94.38 95 VAL A O 1
ATOM 772 N N . ASP A 1 96 ? 0.049 8.009 -2.318 1.00 95.50 96 ASP A N 1
ATOM 773 C CA . ASP A 1 96 ? 0.231 9.131 -1.385 1.00 95.50 96 ASP A CA 1
ATOM 774 C C . ASP A 1 96 ? 0.049 8.658 0.067 1.00 95.50 96 ASP A C 1
ATOM 776 O O . ASP A 1 96 ? -1.075 8.389 0.499 1.00 95.50 96 ASP A O 1
ATOM 780 N N . ASN A 1 97 ? 1.144 8.591 0.826 1.00 97.81 97 ASN A N 1
ATOM 781 C CA . ASN A 1 97 ? 1.136 8.238 2.250 1.00 97.81 97 ASN A CA 1
ATOM 782 C C . ASN A 1 97 ? 0.211 9.142 3.071 1.00 97.81 97 ASN A C 1
ATOM 784 O O . ASN A 1 97 ? -0.538 8.668 3.918 1.00 97.81 97 ASN A O 1
ATOM 788 N N . ARG A 1 98 ? 0.132 10.435 2.738 1.00 97.31 98 ARG A N 1
ATOM 789 C CA . ARG A 1 98 ? -0.762 11.357 3.448 1.00 97.31 98 ARG A CA 1
ATOM 790 C C . ARG A 1 98 ? -2.230 10.948 3.311 1.00 97.31 98 ARG A C 1
ATOM 792 O O . ARG A 1 98 ? -3.029 11.199 4.207 1.00 97.31 98 ARG A O 1
ATOM 799 N N . ALA A 1 99 ? -2.616 10.334 2.191 1.00 96.44 99 ALA A N 1
ATOM 800 C CA . ALA A 1 99 ? -3.979 9.839 2.019 1.00 96.44 99 ALA A CA 1
ATOM 801 C C . ALA A 1 99 ? -4.277 8.641 2.938 1.00 96.44 99 ALA A C 1
ATOM 803 O O . ALA A 1 99 ? -5.416 8.494 3.382 1.00 96.44 99 ALA A O 1
ATOM 804 N N . GLN A 1 100 ? -3.269 7.818 3.240 1.00 97.75 100 GLN A N 1
ATOM 805 C CA . GLN A 1 100 ? -3.376 6.712 4.193 1.00 97.75 100 GLN A CA 1
ATOM 806 C C . GLN A 1 100 ? -3.455 7.244 5.631 1.00 97.75 100 GLN A C 1
ATOM 808 O O . GLN A 1 100 ? -4.322 6.805 6.385 1.00 97.75 100 GLN A O 1
ATOM 813 N N . ASP A 1 101 ? -2.646 8.251 5.981 1.00 98.00 101 ASP A N 1
ATOM 814 C CA . ASP A 1 101 ? -2.719 8.932 7.282 1.00 98.00 101 ASP A CA 1
ATOM 815 C C . ASP A 1 101 ? -4.127 9.506 7.528 1.00 98.00 101 ASP A C 1
ATOM 817 O O . ASP A 1 101 ? -4.764 9.208 8.540 1.00 98.00 101 ASP A O 1
ATOM 821 N N . LEU A 1 102 ? -4.670 10.243 6.550 1.00 97.56 102 LEU A N 1
ATOM 822 C CA . LEU A 1 102 ? -6.025 10.805 6.611 1.00 97.56 102 LEU A CA 1
ATOM 823 C C . LEU A 1 102 ? -7.109 9.725 6.741 1.00 97.56 102 LEU A C 1
ATOM 825 O O . LEU A 1 102 ? -8.136 9.949 7.384 1.00 97.56 102 LEU A O 1
ATOM 829 N N . PHE A 1 103 ? -6.911 8.560 6.120 1.00 97.50 103 PHE A N 1
ATOM 830 C CA . PHE A 1 103 ? -7.831 7.436 6.272 1.00 97.50 103 PHE A CA 1
ATOM 831 C C . PHE A 1 103 ? -7.817 6.899 7.709 1.00 97.50 103 PHE A C 1
ATOM 833 O O . PHE A 1 103 ? -8.884 6.708 8.292 1.00 97.50 103 PHE A O 1
ATOM 840 N N . CYS A 1 104 ? -6.638 6.719 8.309 1.00 97.88 104 CYS A N 1
ATOM 841 C CA . CYS A 1 104 ? -6.506 6.284 9.701 1.00 97.88 104 CYS A CA 1
ATOM 842 C C . CYS A 1 104 ? -7.132 7.290 10.680 1.00 97.88 104 CYS A C 1
ATOM 844 O O . CYS A 1 104 ? -7.872 6.885 11.579 1.00 97.88 104 CYS A O 1
ATOM 846 N N . GLU A 1 105 ? -6.917 8.593 10.468 1.00 97.38 105 GLU A N 1
ATOM 847 C CA . GLU A 1 105 ? -7.560 9.660 11.249 1.00 97.38 105 GLU A CA 1
ATOM 848 C C . GLU A 1 105 ? -9.091 9.590 11.157 1.00 97.38 105 GLU A C 1
ATOM 850 O O . GLU A 1 105 ? -9.784 9.662 12.175 1.00 97.38 105 GLU A O 1
ATOM 855 N N . ALA A 1 106 ? -9.631 9.398 9.950 1.00 97.06 106 ALA A N 1
ATOM 856 C CA . ALA A 1 106 ? -11.068 9.271 9.742 1.00 97.06 106 ALA A CA 1
ATOM 857 C C . ALA A 1 106 ? -11.640 8.020 10.436 1.00 97.06 106 ALA A C 1
ATOM 859 O O . ALA A 1 106 ? -12.677 8.110 11.096 1.00 97.06 106 ALA A O 1
ATOM 860 N N . MET A 1 107 ? -10.967 6.869 10.323 1.00 97.81 107 MET A N 1
ATOM 861 C CA . MET A 1 107 ? -11.356 5.621 10.998 1.00 97.81 107 MET A CA 1
ATOM 862 C C . MET A 1 107 ? -11.371 5.793 12.522 1.00 97.81 107 MET A C 1
ATOM 864 O O . MET A 1 107 ? -12.323 5.383 13.189 1.00 97.81 107 MET A O 1
ATOM 868 N N . ALA A 1 108 ? -10.352 6.454 13.081 1.00 96.75 108 ALA A N 1
ATOM 869 C CA . ALA A 1 108 ? -10.282 6.751 14.508 1.00 96.75 108 ALA A CA 1
ATOM 870 C C . ALA A 1 108 ? -11.418 7.685 14.959 1.00 96.75 108 ALA A C 1
ATOM 872 O O . ALA A 1 108 ? -12.089 7.393 15.950 1.00 96.75 108 ALA A O 1
ATOM 873 N N . ALA A 1 109 ? -11.693 8.758 14.209 1.00 96.31 109 ALA A N 1
ATOM 874 C CA . ALA A 1 109 ? -12.803 9.674 14.487 1.00 96.31 109 ALA A CA 1
ATOM 875 C C . ALA A 1 109 ? -14.181 8.990 14.406 1.00 96.31 109 ALA A C 1
ATOM 877 O O . ALA A 1 109 ? -15.109 9.381 15.112 1.00 96.31 109 ALA A O 1
ATOM 878 N N . ALA A 1 110 ? -14.307 7.951 13.578 1.00 96.06 110 ALA A N 1
ATOM 879 C CA . ALA A 1 110 ? -15.506 7.129 13.466 1.00 96.06 110 ALA A CA 1
ATOM 880 C C . ALA A 1 110 ? -15.640 6.049 14.561 1.00 96.06 110 ALA A C 1
ATOM 882 O O . ALA A 1 110 ? -16.647 5.347 14.594 1.00 96.06 110 ALA A O 1
ATOM 883 N N . GLY A 1 111 ? -14.660 5.908 15.462 1.00 95.94 111 GLY A N 1
ATOM 884 C CA . GLY A 1 111 ? -14.676 4.902 16.532 1.00 95.94 111 GLY A CA 1
ATOM 885 C C . GLY A 1 111 ? -14.215 3.504 16.102 1.00 95.94 111 GLY A C 1
ATOM 886 O O . GLY A 1 111 ? -14.400 2.542 16.845 1.00 95.94 111 GLY A O 1
ATOM 887 N N . HIS A 1 112 ? -13.598 3.384 14.925 1.00 95.19 112 HIS A N 1
ATOM 888 C CA . HIS A 1 112 ? -13.118 2.129 14.343 1.00 95.19 112 HIS A CA 1
ATOM 889 C C . HIS A 1 112 ? -11.636 2.238 13.971 1.00 95.19 112 HIS A C 1
ATOM 891 O O . HIS A 1 112 ? -11.240 1.914 12.858 1.00 95.19 112 HIS A O 1
ATOM 897 N N . ALA A 1 113 ? -10.811 2.758 14.886 1.00 95.88 113 ALA A N 1
ATOM 898 C CA . ALA A 1 113 ? -9.389 2.968 14.631 1.00 95.88 113 ALA A CA 1
ATOM 899 C C . ALA A 1 113 ? -8.712 1.704 14.070 1.00 95.88 113 ALA A C 1
ATOM 901 O O . ALA A 1 113 ? -8.986 0.588 14.515 1.00 95.88 113 ALA A O 1
ATOM 902 N N . VAL A 1 114 ? -7.808 1.902 13.108 1.00 96.25 114 VAL A N 1
ATOM 903 C CA . VAL A 1 114 ? -6.927 0.835 12.619 1.00 96.25 114 VAL A CA 1
ATOM 904 C C . VAL A 1 114 ? -6.046 0.303 13.755 1.00 96.25 114 VAL A C 1
ATOM 906 O O . VAL A 1 114 ? -5.846 0.976 14.772 1.00 96.25 114 VAL A O 1
ATOM 909 N N . GLU A 1 115 ? -5.482 -0.888 13.573 1.00 94.19 115 GLU A N 1
ATOM 910 C CA . GLU A 1 115 ? -4.521 -1.476 14.505 1.00 94.19 115 GLU A CA 1
ATOM 911 C C . GLU A 1 115 ? -3.351 -0.509 14.745 1.00 94.19 115 GLU A C 1
ATOM 913 O O . GLU A 1 115 ? -2.675 -0.095 13.806 1.00 94.19 115 GLU A O 1
ATOM 918 N N . GLY A 1 116 ? -3.121 -0.136 16.006 1.00 88.56 116 GLY A N 1
ATOM 919 C CA . GLY A 1 116 ? -2.087 0.837 16.374 1.00 88.56 116 GLY A CA 1
ATOM 920 C C . GLY A 1 116 ? -2.444 2.310 16.130 1.00 88.56 116 GLY A C 1
ATOM 921 O O . GLY A 1 116 ? -1.562 3.144 16.291 1.00 88.56 116 GLY A O 1
ATOM 922 N N . THR A 1 117 ? -3.702 2.621 15.773 1.00 91.81 117 THR A N 1
ATOM 923 C CA . THR A 1 117 ? -4.312 3.950 15.500 1.00 91.81 117 THR A CA 1
ATOM 924 C C . THR A 1 117 ? -3.722 4.769 14.350 1.00 91.81 117 THR A C 1
ATOM 926 O O . THR A 1 117 ? -4.430 5.582 13.756 1.00 91.81 117 THR A O 1
ATOM 929 N N . THR A 1 118 ? -2.470 4.524 13.990 1.00 96.19 118 THR A N 1
ATOM 930 C CA . THR A 1 118 ? -1.770 5.071 12.825 1.00 96.19 118 THR A CA 1
ATOM 931 C C . THR A 1 118 ? -1.342 3.942 11.888 1.00 96.19 118 THR A C 1
ATOM 933 O O . THR A 1 118 ? -1.308 2.786 12.313 1.00 96.19 118 THR A O 1
ATOM 936 N N . PRO A 1 119 ? -0.960 4.238 10.632 1.00 97.94 119 PRO A N 1
ATOM 937 C CA . PRO A 1 119 ? -0.323 3.239 9.781 1.00 97.94 119 PRO A CA 1
ATOM 938 C C . PRO A 1 119 ? 0.875 2.566 10.467 1.00 97.94 119 PRO A C 1
ATOM 940 O O . PRO A 1 119 ? 1.663 3.223 11.151 1.00 97.94 119 PRO A O 1
ATOM 943 N N . TYR A 1 120 ? 1.061 1.268 10.236 1.00 98.44 120 TYR A N 1
ATOM 944 C CA . TYR A 1 120 ? 2.300 0.572 10.569 1.00 98.44 120 TYR A CA 1
ATOM 945 C C . TYR A 1 120 ? 3.327 0.871 9.471 1.00 98.44 120 TYR A C 1
ATOM 947 O O . TYR A 1 120 ? 3.244 0.336 8.361 1.00 98.44 120 TYR A O 1
ATOM 955 N N . ILE A 1 121 ? 4.259 1.780 9.757 1.00 98.62 121 ILE A N 1
ATOM 956 C CA . ILE A 1 121 ? 5.189 2.310 8.754 1.00 98.62 121 ILE A CA 1
ATOM 957 C C . ILE A 1 121 ? 6.465 1.466 8.695 1.00 98.62 121 ILE A C 1
ATOM 959 O O . ILE A 1 121 ? 7.249 1.471 9.643 1.00 98.62 121 ILE A O 1
ATOM 963 N N . ILE A 1 122 ? 6.724 0.847 7.543 1.00 98.69 122 ILE A N 1
ATOM 964 C CA . ILE A 1 122 ? 7.994 0.180 7.242 1.00 98.69 122 ILE A CA 1
ATOM 965 C C . ILE A 1 122 ? 8.985 1.229 6.730 1.00 98.69 122 ILE A C 1
ATOM 967 O O . ILE A 1 122 ? 8.865 1.736 5.608 1.00 98.69 122 ILE A O 1
ATOM 971 N N . GLN A 1 123 ? 9.957 1.582 7.568 1.00 98.62 123 GLN A N 1
ATOM 972 C CA . GLN A 1 123 ? 10.940 2.622 7.258 1.00 98.62 123 GLN A CA 1
ATOM 973 C C . GLN A 1 123 ? 11.877 2.191 6.124 1.00 98.62 123 GLN A C 1
ATOM 975 O O . GLN A 1 123 ? 12.417 1.089 6.136 1.00 98.62 123 GLN A O 1
ATOM 980 N N . GLY A 1 124 ? 12.084 3.079 5.153 1.00 98.19 124 GLY A N 1
ATOM 981 C CA . GLY A 1 124 ? 12.892 2.864 3.951 1.00 98.19 124 GLY A CA 1
ATOM 982 C C . GLY A 1 124 ? 12.246 1.964 2.892 1.00 98.19 124 GLY A C 1
ATOM 983 O O . GLY A 1 124 ? 12.861 1.717 1.859 1.00 98.19 124 GLY A O 1
ATOM 984 N N . ALA A 1 125 ? 11.039 1.437 3.122 1.00 98.50 125 ALA A N 1
ATOM 985 C CA . ALA A 1 125 ? 10.368 0.604 2.129 1.00 98.50 125 ALA A CA 1
ATOM 986 C C . ALA A 1 125 ? 9.833 1.443 0.965 1.00 98.50 125 ALA A C 1
ATOM 988 O O . ALA A 1 125 ? 9.291 2.531 1.170 1.00 98.50 125 ALA A O 1
ATOM 989 N N . ARG A 1 126 ? 9.929 0.885 -0.244 1.00 98.38 126 ARG A N 1
ATOM 990 C CA . ARG A 1 126 ? 9.195 1.330 -1.434 1.00 98.38 126 ARG A CA 1
ATOM 991 C C . ARG A 1 126 ? 7.829 0.647 -1.516 1.00 98.38 126 ARG A C 1
ATOM 993 O O . ARG A 1 126 ? 7.469 -0.169 -0.671 1.00 98.38 126 ARG A O 1
ATOM 1000 N N . HIS A 1 127 ? 7.098 0.971 -2.578 1.00 97.88 127 HIS A N 1
ATOM 1001 C CA . HIS A 1 127 ? 5.710 0.582 -2.816 1.00 97.88 127 HIS A CA 1
ATOM 1002 C C . HIS A 1 127 ? 5.368 -0.898 -2.536 1.00 97.88 127 HIS A C 1
ATOM 1004 O O . HIS A 1 127 ? 4.406 -1.194 -1.828 1.00 97.88 127 HIS A O 1
ATOM 1010 N N . ASP A 1 128 ? 6.154 -1.856 -3.040 1.00 97.25 128 ASP A N 1
ATOM 1011 C CA . ASP A 1 128 ? 5.848 -3.285 -2.913 1.00 97.25 128 ASP A CA 1
ATOM 1012 C C . ASP A 1 128 ? 6.429 -3.872 -1.609 1.00 97.25 128 ASP A C 1
ATOM 1014 O O . ASP A 1 128 ? 7.332 -4.711 -1.648 1.00 97.25 128 ASP A O 1
ATOM 1018 N N . ILE A 1 129 ? 5.892 -3.488 -0.444 1.00 98.50 129 ILE A N 1
ATOM 1019 C CA . ILE A 1 129 ? 6.376 -3.905 0.895 1.00 98.50 129 ILE A CA 1
ATOM 1020 C C . ILE A 1 129 ? 6.615 -5.425 1.006 1.00 98.50 129 ILE A C 1
ATOM 1022 O O . ILE A 1 129 ? 7.641 -5.882 1.505 1.00 98.50 129 ILE A O 1
ATOM 1026 N N . LEU A 1 130 ? 5.698 -6.258 0.505 1.00 98.06 130 LEU A N 1
ATOM 1027 C CA . LEU A 1 130 ? 5.838 -7.724 0.584 1.00 98.06 130 LEU A CA 1
ATOM 1028 C C . LEU A 1 130 ? 6.869 -8.307 -0.401 1.00 98.06 130 LEU A C 1
ATOM 1030 O O . LEU A 1 130 ? 7.203 -9.499 -0.329 1.00 98.06 130 LEU A O 1
ATOM 1034 N N . PHE A 1 131 ? 7.377 -7.473 -1.308 1.00 97.44 131 PHE A N 1
ATOM 1035 C CA . PHE A 1 131 ? 8.467 -7.769 -2.227 1.00 97.44 131 PHE A CA 1
ATOM 1036 C C . PHE A 1 131 ? 9.737 -6.966 -1.925 1.00 97.44 131 PHE A C 1
ATOM 1038 O O . PHE A 1 131 ? 10.677 -7.039 -2.720 1.00 97.44 131 PHE A O 1
ATOM 1045 N N . GLU A 1 132 ? 9.802 -6.244 -0.805 1.00 98.31 132 GLU A N 1
ATOM 1046 C CA . GLU A 1 132 ? 11.006 -5.536 -0.364 1.00 98.31 132 GLU A CA 1
ATOM 1047 C C . GLU A 1 132 ? 12.147 -6.482 0.024 1.00 98.31 132 GLU A C 1
ATOM 1049 O O . GLU A 1 132 ? 12.019 -7.698 -0.103 1.00 98.31 132 GLU A O 1
ATOM 1054 N N . THR A 1 133 ? 13.290 -5.946 0.461 1.00 98.31 133 THR A N 1
ATOM 1055 C CA . THR A 1 133 ? 14.392 -6.732 1.054 1.00 98.31 133 THR A CA 1
ATOM 1056 C C . THR A 1 133 ? 13.926 -7.644 2.192 1.00 98.31 133 THR A C 1
ATOM 1058 O O . THR A 1 133 ? 12.874 -7.442 2.795 1.00 98.31 133 THR A O 1
ATOM 1061 N N . ASP A 1 134 ? 14.716 -8.673 2.503 1.00 98.44 134 ASP A N 1
ATOM 1062 C CA . ASP A 1 134 ? 14.318 -9.695 3.478 1.00 98.44 134 ASP A CA 1
ATOM 1063 C C . ASP A 1 134 ? 14.023 -9.134 4.870 1.00 98.44 134 ASP A C 1
ATOM 1065 O O . ASP A 1 134 ? 13.089 -9.610 5.508 1.00 98.44 134 ASP A O 1
ATOM 1069 N N . ALA A 1 135 ? 14.749 -8.102 5.308 1.00 98.44 135 ALA A N 1
ATOM 1070 C CA . ALA A 1 135 ? 14.513 -7.456 6.597 1.00 98.44 135 ALA A CA 1
ATOM 1071 C C . ALA A 1 135 ? 13.129 -6.783 6.652 1.00 98.44 135 ALA A C 1
ATOM 1073 O O . ALA A 1 135 ? 12.300 -7.154 7.479 1.00 98.44 135 ALA A O 1
ATOM 1074 N N . MET A 1 136 ? 12.848 -5.872 5.715 1.00 98.69 136 MET A N 1
ATOM 1075 C CA . MET A 1 136 ? 11.564 -5.157 5.623 1.00 98.69 136 MET A CA 1
ATOM 1076 C C . MET A 1 136 ? 10.392 -6.111 5.369 1.00 98.69 136 MET A C 1
ATOM 1078 O O . MET A 1 136 ? 9.312 -5.973 5.939 1.00 98.69 136 MET A O 1
ATOM 1082 N N . ARG A 1 137 ? 10.606 -7.129 4.530 1.00 98.50 137 ARG A N 1
ATOM 1083 C CA . ARG A 1 137 ? 9.590 -8.142 4.256 1.00 98.50 137 ARG A CA 1
ATOM 1084 C C . ARG A 1 137 ? 9.291 -8.990 5.490 1.00 98.50 137 ARG A C 1
ATOM 1086 O O . ARG A 1 137 ? 8.133 -9.341 5.703 1.00 98.50 137 ARG A O 1
ATOM 1093 N N . ALA A 1 138 ? 10.307 -9.370 6.262 1.00 98.62 138 ALA A N 1
ATOM 1094 C CA . ALA A 1 138 ? 10.109 -10.122 7.497 1.00 98.62 138 ALA A CA 1
ATOM 1095 C C . ALA A 1 138 ? 9.346 -9.287 8.530 1.00 98.62 138 ALA A C 1
ATOM 1097 O O . ALA A 1 138 ? 8.401 -9.798 9.121 1.00 98.62 138 ALA A O 1
ATOM 1098 N N . GLU A 1 139 ? 9.691 -8.007 8.681 1.00 98.69 139 GLU A N 1
ATOM 1099 C CA . GLU A 1 139 ? 8.960 -7.055 9.525 1.00 98.69 139 GLU A CA 1
ATOM 1100 C C . GLU A 1 139 ? 7.472 -6.995 9.149 1.00 98.69 139 GLU A C 1
ATOM 1102 O O . GLU A 1 139 ? 6.608 -7.270 9.983 1.00 98.69 139 GLU A O 1
ATOM 1107 N N . ALA A 1 140 ? 7.169 -6.759 7.869 1.00 98.62 140 ALA A N 1
ATOM 1108 C CA . ALA A 1 140 ? 5.797 -6.703 7.376 1.00 98.62 140 ALA A CA 1
ATOM 1109 C C . ALA A 1 140 ? 5.036 -8.026 7.571 1.00 98.62 140 ALA A C 1
ATOM 1111 O O . ALA A 1 140 ? 3.877 -8.027 7.983 1.00 98.62 140 ALA A O 1
ATOM 1112 N N . LEU A 1 141 ? 5.668 -9.169 7.289 1.00 98.62 141 LEU A N 1
ATOM 1113 C CA . LEU A 1 141 ? 5.029 -10.476 7.460 1.00 98.62 141 LEU A CA 1
ATOM 1114 C C . LEU A 1 141 ? 4.766 -10.814 8.924 1.00 98.62 141 LEU A C 1
ATOM 1116 O O . LEU A 1 141 ? 3.713 -11.376 9.215 1.00 98.62 141 LEU A O 1
ATOM 1120 N N . ASN A 1 142 ? 5.684 -10.470 9.825 1.00 98.62 142 ASN A N 1
ATOM 1121 C CA . ASN A 1 142 ? 5.472 -10.649 11.257 1.00 98.62 142 ASN A CA 1
ATOM 1122 C C . ASN A 1 142 ? 4.278 -9.807 11.717 1.00 98.62 142 ASN A C 1
ATOM 1124 O O . ASN A 1 142 ? 3.366 -10.358 12.323 1.00 98.62 142 ASN A O 1
ATOM 1128 N N . ALA A 1 143 ? 4.201 -8.531 11.317 1.00 98.25 143 ALA A N 1
ATOM 1129 C CA . ALA A 1 143 ? 3.056 -7.674 11.628 1.00 98.25 143 ALA A CA 1
ATOM 1130 C C . ALA A 1 143 ? 1.724 -8.265 11.124 1.00 98.25 143 ALA A C 1
ATOM 1132 O O . ALA A 1 143 ? 0.736 -8.285 11.858 1.00 98.25 143 ALA A O 1
ATOM 1133 N N . VAL A 1 144 ? 1.701 -8.803 9.898 1.00 98.31 144 VAL A N 1
ATOM 1134 C CA . VAL A 1 144 ? 0.518 -9.467 9.322 1.00 98.31 144 VAL A CA 1
ATOM 1135 C C . VAL A 1 144 ? 0.133 -10.719 10.107 1.00 98.31 144 VAL A C 1
ATOM 1137 O O . VAL A 1 144 ? -1.040 -10.909 10.424 1.00 98.31 144 VAL A O 1
ATOM 1140 N N . VAL A 1 145 ? 1.096 -11.589 10.416 1.00 98.06 145 VAL A N 1
ATOM 1141 C CA . VAL A 1 145 ? 0.841 -12.826 11.168 1.00 98.06 145 VAL A CA 1
ATOM 1142 C C . VAL A 1 145 ? 0.337 -12.505 12.571 1.00 98.06 145 VAL A C 1
ATOM 1144 O O . VAL A 1 145 ? -0.654 -13.095 12.998 1.00 98.06 145 VAL A O 1
ATOM 1147 N N . ASP A 1 146 ? 0.967 -11.556 13.254 1.00 97.44 146 ASP A N 1
ATOM 1148 C CA . ASP A 1 146 ? 0.593 -11.124 14.597 1.00 97.44 146 ASP A CA 1
ATOM 1149 C C . ASP A 1 146 ? -0.816 -10.515 14.618 1.00 97.44 146 ASP A C 1
ATOM 1151 O O . ASP A 1 146 ? -1.609 -10.820 15.510 1.00 97.44 146 ASP A O 1
ATOM 1155 N N . PHE A 1 147 ? -1.159 -9.704 13.613 1.00 97.62 147 PHE A N 1
ATOM 1156 C CA . PHE A 1 147 ? -2.511 -9.172 13.435 1.00 97.62 147 PHE A CA 1
ATOM 1157 C C . PHE A 1 147 ? -3.535 -10.297 13.269 1.00 97.62 147 PHE A C 1
ATOM 1159 O O . PHE A 1 147 ? -4.519 -10.348 14.006 1.00 97.62 147 PHE A O 1
ATOM 1166 N N . TYR A 1 148 ? -3.282 -11.257 12.372 1.00 96.50 148 TYR A N 1
ATOM 1167 C CA . TYR A 1 148 ? -4.179 -12.401 12.218 1.00 96.50 148 TYR A CA 1
ATOM 1168 C C . TYR A 1 148 ? -4.307 -13.210 13.507 1.00 96.50 148 TYR A C 1
ATOM 1170 O O . TYR A 1 148 ? -5.405 -13.643 13.825 1.00 96.50 148 TYR A O 1
ATOM 1178 N N . GLN A 1 149 ? -3.226 -13.414 14.265 1.00 96.25 149 GLN A N 1
ATOM 1179 C CA . GLN A 1 149 ? -3.287 -14.135 15.539 1.00 96.25 149 GLN A CA 1
ATOM 1180 C C . GLN A 1 149 ? -4.182 -13.440 16.572 1.00 96.25 149 GLN A C 1
ATOM 1182 O O . GLN A 1 149 ? -4.895 -14.132 17.294 1.00 96.25 149 GLN A O 1
ATOM 1187 N N . ARG A 1 150 ? -4.184 -12.101 16.626 1.00 94.50 150 ARG A N 1
ATOM 1188 C CA . ARG A 1 150 ? -5.062 -11.323 17.520 1.00 94.50 150 ARG A CA 1
ATOM 1189 C C . ARG A 1 150 ? -6.538 -11.351 17.115 1.00 94.50 150 ARG A C 1
ATOM 1191 O O . ARG A 1 150 ? -7.390 -11.126 17.967 1.00 94.50 150 ARG A O 1
ATOM 1198 N N . HIS A 1 151 ? -6.828 -11.653 15.851 1.00 93.00 151 HIS A N 1
ATOM 1199 C CA . HIS A 1 151 ? -8.181 -11.721 15.286 1.00 93.00 151 HIS A CA 1
ATOM 1200 C C . HIS A 1 151 ? -8.570 -13.135 14.821 1.00 93.00 151 HIS A C 1
ATOM 1202 O O . HIS A 1 151 ? -9.403 -13.294 13.930 1.00 93.00 151 HIS A O 1
ATOM 1208 N N . ARG A 1 152 ? -7.944 -14.174 15.390 1.00 84.56 152 ARG A N 1
ATOM 1209 C CA . ARG A 1 152 ? -8.391 -15.561 15.228 1.00 84.56 152 ARG A CA 1
ATOM 1210 C C . ARG A 1 152 ? -9.578 -15.795 16.154 1.00 84.56 152 ARG A C 1
ATOM 1212 O O . ARG A 1 152 ? -9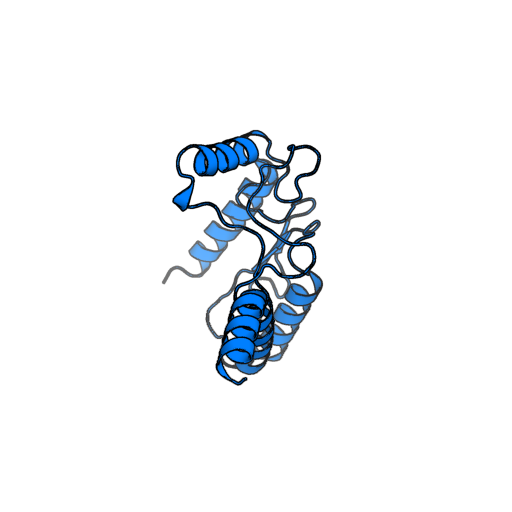.376 -15.949 17.356 1.00 84.56 152 ARG A O 1
ATOM 1219 N N . ASP A 1 153 ? -10.773 -15.816 15.581 1.00 63.94 153 ASP A N 1
ATOM 1220 C CA . ASP A 1 153 ? -11.946 -16.433 16.209 1.00 63.94 153 ASP A CA 1
ATOM 1221 C C . ASP A 1 153 ? -11.769 -17.960 16.316 1.00 63.94 153 ASP A C 1
ATOM 1223 O O . ASP A 1 153 ? -11.241 -18.573 15.352 1.00 63.94 153 ASP A O 1
#

Foldseek 3Di:
DVVVVVVVVVCQQQAADPPWDFDDLDDPVPDQAAPDPPLSVVVVVVCVVDVVPGDTHDGPNRVVVVVVVLVVCLVCLLVPQDADAAEAEPSEPPDDQVSQQVSLVSNVVSVRHHDVSGHPYQYPGGNNQCSYPPVSNVVVVVVVVVVVVVVDD

Secondary structure (DSSP, 8-state):
-HHHHHHHHHHHHHSBPTT--S--PPPGGG-SS-S-HHHHHHHHHHHHH-GGG---SPBHHHHHHHHHHHHHHHHHGGG--S----EEETT-SSS-HHHHHHHHHHHHHTT-PPTTSS-EEETT--S-GGGS-HHHHHHHHHHHHHHHHHT--

=== Feature glossary ===
Feature key, reading from the visual/contextual features back to the raw sequence:

Rendered structure images. Six rendered views show the 3D structure from the faces of a cube — i.e. along ±x, ±y, ±z. Rendering representation is drawn randomly per protein from cartoon (secondary-structure ribbons), sticks (backbone bonds), or molecular surface; coloring is either N→C rainbow (blue at the N-terminus through red at the C-terminus) or one color per chain.

Contact-map, Ramachandran, and PAE plots. The contact map is a binary N×N matrix image: pixel (i, j) is dark where Cα_i and Cα_j are within 8 Å and |i−j|>4. Because the |i−j|>4 filter removes local helical contacts, off-diagonal stripes parallel to the main diagonal indicate parallel β-sheets; stripes perpendicular to it indicate antiparallel β-sheets. The Ramachandran plot scatters every residue's (φ, ψ) pair against the sterically allowed regions. The PAE heatmap renders the predicted-aligned-error matrix.

InterPro / GO / CATH / organism. Database cross-references. InterPro integrates a dozen domain/family signature databases into unified entries with residue-range hits. GO terms attach function/process/location labels with evidence codes. CATH codes position the fold in a four-level structural taxonomy. Organism is the NCBI-taxonomy species name.

Nearest PDB structures. The Foldseek neighbor list gives the closest experimentally determined structures in the PDB, ranked by structural alignment. TM-score near 1 means near-identical fold; near 0.3 means only rough topology match. This is how one finds what a novel AlphaFold prediction most resembles in the solved-structure universe.

Predicted aligned error. PAE(i, j) answers: if I align the predicted and true structures on residue i, how far off (in Å) do I expect residue j to be? A block-diagonal PAE matrix with low values on the blocks and high values off-diagonal is the signature of a multi-domain protein with confidently predicted domains but uncertain inter-domain orientation.

Solvent-accessible surface area. Accessible surface area quantifies burial. A residue with SASA near zero is packed into the hydrophobic core; one with SASA >100 Å² sits on the surface. Computed here via the Shrake–Rupley numerical algorithm with a 1.4 Å probe.

B-factor. B-factor (Debye–Waller factor) reflects atomic displacement in the crystal lattice. It is an experimental observable (units Å²), not a prediction; low values mean the atom is pinned down, high values mean it moves or is heterogeneous across the crystal.

pLDDT. For AlphaFold models, the B-factor field carries pLDDT — the model's own estimate of local accuracy on a 0–100 scale. Regions with pLDDT<50 should be treated as essentially unmodeled; they often correspond to intrinsically disordered segments.

Backbone torsions (φ/ψ). φ (phi) and ψ (psi) are the two rotatable backbone dihedrals per residue: φ is the C(i-1)–N–Cα–C torsion, ψ is the N–Cα–C–N(i+1) torsion, both in degrees on (−180°, 180°]. α-helical residues cluster near (−60°, −45°); β-strand residues near (−120°, +130°). A Ramachandran plot is simply a scatter of (φ, ψ) for every residue.

Radius of gyration, Cα contacts, bounding box. Radius of gyration (Rg) is the root-mean-square distance of Cα atoms from their centroid — a single number for overall size and compactness. A globular domain of N residues has Rg ≈ 2.2·N^0.38 Å; an extended or disordered chain has a much larger Rg. The Cα contact count is the number of residue pairs whose Cα atoms are within 8 Å and are more than four positions apart in sequence — a standard proxy for tertiary packing density. The bounding box is the smallest axis-aligned box enclosing all Cα atoms.

Secondary structure (3-state, P-SEA). Three-state secondary structure (P-SEA) collapses the eight DSSP classes into helix (a), strand (b), and coil (c). P-SEA assigns these from Cα geometry alone — distances and angles — without requiring backbone oxygens, so it works on any Cα trace.

Secondary structure (8-state, DSSP). DSSP 8-state secondary structure assigns each residue one of H (α-helix), G (3₁₀-helix), I (π-helix), E (extended β-strand), B (isolated β-bridge), T (hydrogen-bonded turn), S (bend), or '-' (coil). The assignment is computed from backbone hydrogen-bond geometry via the Kabsch–Sander algorithm.

Foldseek 3Di. A 3Di character summarizes, for each residue, the relative orientation of the Cα frame of its nearest spatial neighbor. Because it encodes fold topology rather than chemistry, 3Di alignments detect remote structural similarity that sequence alignment misses.

mmCIF coordinates. The mmCIF block holds the 3D Cartesian coordinates of each backbone atom (N, Cα, C, O) in ångströms. mmCIF is the PDB's canonical archive format — a tagged-loop text representation of the atomic model.

Sequence. Sequence gives the chain of amino acids in standard one-letter code (A=alanine, C=cysteine, …, Y=tyrosine), read N→C. It is the only feature that is directly encoded by the gene; all structu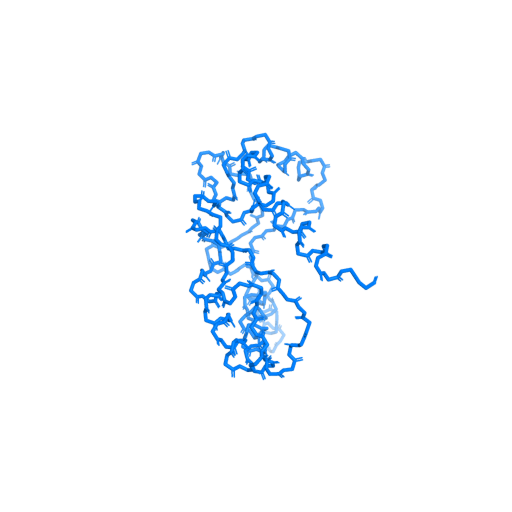ral features are derived from the folded form of this sequence.